Protein AF-A0A0G2JQD8-F1 (afdb_monomer)

pLDDT: mean 86.64, std 11.87, range [55.34, 97.69]

Mean predicted aligned error: 5.38 Å

Nearest PDB structures (foldseek):
  7pwe-assembly1_B  TM=8.877E-01  e=2.448E+00  Desulfotalea psychrophila LSv54
  1r7h-assembly1_B  TM=7.299E-01  e=1.991E+00  Corynebacterium ammoniagenes
  3gzd-assembly1_B  TM=5.661E-01  e=3.965E+00  Homo sapiens
  3gzd-assembly2_C  TM=5.639E-01  e=5.595E+00  Homo sapiens

Structure (mmCIF, N/CA/C/O backbone):
data_AF-A0A0G2JQD8-F1
#
_entry.id   AF-A0A0G2JQD8-F1
#
loop_
_atom_site.group_PDB
_atom_site.id
_atom_site.type_symbol
_atom_site.label_atom_id
_atom_site.label_alt_id
_atom_site.label_comp_id
_atom_site.label_asym_id
_atom_site.label_entity_id
_atom_site.label_seq_id
_atom_site.pdbx_PDB_ins_code
_atom_site.Cartn_x
_atom_site.Cartn_y
_atom_site.Cartn_z
_atom_site.occupancy
_atom_site.B_iso_or_equiv
_atom_site.auth_seq_id
_atom_site.auth_comp_id
_atom_site.auth_asym_id
_atom_site.auth_atom_id
_atom_site.pdbx_PDB_model_num
ATOM 1 N N . MET A 1 1 ? 2.438 -0.140 17.694 1.00 65.06 1 MET A N 1
ATOM 2 C CA . MET A 1 1 ? 2.531 -1.051 16.535 1.00 65.06 1 MET A CA 1
ATOM 3 C C . MET A 1 1 ? 1.682 -0.473 15.414 1.00 65.06 1 MET A C 1
ATOM 5 O O . MET A 1 1 ? 0.466 -0.570 15.499 1.00 65.06 1 MET A O 1
ATOM 9 N N . GLY A 1 2 ? 2.295 0.214 14.450 1.00 82.69 2 GLY A N 1
ATOM 10 C CA . GLY A 1 2 ? 1.625 0.670 13.224 1.00 82.69 2 GLY A CA 1
ATOM 11 C C . GLY A 1 2 ? 1.868 -0.327 12.090 1.00 82.69 2 GLY A C 1
ATOM 12 O O . GLY A 1 2 ? 2.854 -1.060 12.134 1.00 82.69 2 GLY A O 1
ATOM 13 N N . LEU A 1 3 ? 0.962 -0.393 11.114 1.00 90.94 3 LEU A N 1
ATOM 14 C CA . LEU A 1 3 ? 1.143 -1.222 9.922 1.00 90.94 3 LEU A CA 1
ATOM 15 C C . LEU A 1 3 ? 2.056 -0.485 8.935 1.00 90.94 3 LEU A C 1
ATOM 17 O O . LEU A 1 3 ? 1.733 0.624 8.524 1.00 90.94 3 LEU A O 1
ATOM 21 N N . GLU A 1 4 ? 3.160 -1.098 8.520 1.00 93.12 4 GLU A N 1
ATOM 22 C CA . GLU A 1 4 ? 3.988 -0.582 7.427 1.00 93.12 4 GLU A CA 1
ATOM 23 C C . GLU A 1 4 ? 3.752 -1.412 6.160 1.00 93.12 4 GLU A C 1
ATOM 25 O O . GLU A 1 4 ? 3.857 -2.640 6.177 1.00 93.12 4 GLU A O 1
ATOM 30 N N . LEU A 1 5 ? 3.421 -0.749 5.051 1.00 92.69 5 LEU A N 1
ATOM 31 C CA . LEU A 1 5 ? 3.173 -1.380 3.758 1.00 92.69 5 LEU A CA 1
ATOM 32 C C . LEU A 1 5 ? 4.283 -1.026 2.773 1.00 92.69 5 LEU A C 1
ATOM 34 O O . LEU A 1 5 ? 4.329 0.082 2.241 1.00 92.69 5 LEU A O 1
ATOM 38 N N . TYR A 1 6 ? 5.137 -2.006 2.494 1.00 92.25 6 TYR A N 1
ATOM 39 C CA . TYR A 1 6 ? 6.159 -1.944 1.455 1.00 92.25 6 TYR A CA 1
ATOM 40 C C . TYR A 1 6 ? 5.563 -2.449 0.143 1.00 92.25 6 TYR A C 1
ATOM 42 O O . TYR A 1 6 ? 5.287 -3.640 0.004 1.00 92.25 6 TYR A O 1
ATOM 50 N N . LEU A 1 7 ? 5.305 -1.547 -0.801 1.00 92.69 7 LEU A N 1
ATOM 51 C CA . LEU A 1 7 ? 4.565 -1.863 -2.021 1.00 92.69 7 LEU A CA 1
ATOM 52 C C . LEU A 1 7 ? 5.262 -1.289 -3.255 1.00 92.69 7 LEU A C 1
ATOM 54 O O . LEU A 1 7 ? 5.590 -0.107 -3.300 1.00 92.69 7 LEU A O 1
ATOM 58 N N . ASP A 1 8 ? 5.398 -2.110 -4.290 1.00 91.56 8 ASP A N 1
ATOM 59 C CA . ASP A 1 8 ? 5.693 -1.658 -5.648 1.00 91.56 8 ASP A CA 1
ATOM 60 C C . ASP A 1 8 ? 4.371 -1.461 -6.398 1.00 91.56 8 ASP A C 1
ATOM 62 O O . ASP A 1 8 ? 3.652 -2.419 -6.672 1.00 91.56 8 ASP A O 1
ATOM 66 N N . LEU A 1 9 ? 3.999 -0.223 -6.722 1.00 87.06 9 LEU A N 1
ATOM 67 C CA . LEU A 1 9 ? 2.709 0.047 -7.371 1.00 87.06 9 LEU A CA 1
ATOM 68 C C . LEU A 1 9 ? 2.673 -0.357 -8.855 1.00 87.06 9 LEU A C 1
ATOM 70 O O . LEU A 1 9 ? 1.601 -0.290 -9.459 1.00 87.06 9 LEU A O 1
ATOM 74 N N . LEU A 1 10 ? 3.791 -0.785 -9.450 1.00 89.81 10 LEU A N 1
ATOM 75 C CA . LEU A 1 10 ? 3.787 -1.387 -10.787 1.00 89.81 10 LEU A CA 1
ATOM 76 C C . LEU A 1 10 ? 3.145 -2.780 -10.754 1.00 89.81 10 LEU A C 1
ATOM 78 O O . LEU A 1 10 ? 2.405 -3.155 -11.666 1.00 89.81 10 LEU A O 1
ATOM 82 N N . SER A 1 11 ? 3.348 -3.509 -9.660 1.00 89.25 11 SER A N 1
ATOM 83 C CA . SER A 1 11 ? 2.698 -4.782 -9.391 1.00 89.25 11 SER A CA 1
ATOM 84 C C . SER A 1 11 ? 1.189 -4.622 -9.139 1.00 89.25 11 SER A C 1
ATOM 86 O O . SER A 1 11 ? 0.729 -3.951 -8.207 1.00 89.25 11 SER A O 1
ATOM 88 N N . GLN A 1 12 ? 0.375 -5.286 -9.966 1.00 93.56 12 GLN A N 1
ATOM 89 C CA . GLN A 1 12 ? -1.084 -5.324 -9.819 1.00 93.56 12 GLN A CA 1
ATOM 90 C C . GLN A 1 12 ? -1.561 -5.788 -8.419 1.00 93.56 12 GLN A C 1
ATOM 92 O O . GLN A 1 12 ? -2.437 -5.118 -7.862 1.00 93.56 12 GLN A O 1
ATOM 97 N N . PRO A 1 13 ? -1.015 -6.857 -7.798 1.00 94.25 13 PRO A N 1
ATOM 98 C CA . PRO A 1 13 ? -1.427 -7.254 -6.448 1.00 94.25 13 PRO A CA 1
ATOM 99 C C . PRO A 1 13 ? -1.060 -6.220 -5.374 1.00 94.25 13 PRO A C 1
ATOM 101 O O . PRO A 1 13 ? -1.844 -6.000 -4.453 1.00 94.25 13 PRO A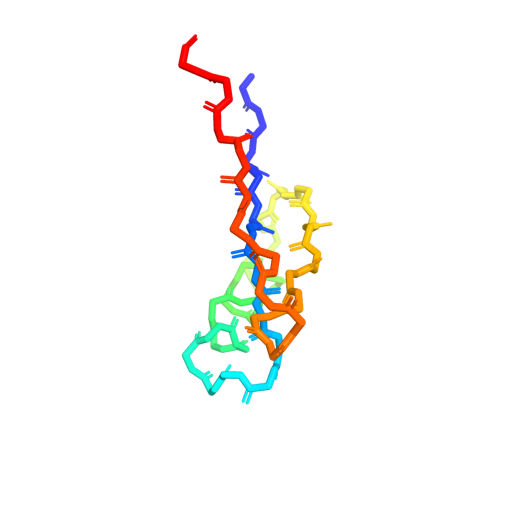 O 1
ATOM 104 N N . CYS A 1 14 ? 0.062 -5.510 -5.502 1.00 94.56 14 CYS A N 1
ATOM 105 C CA . CYS A 1 14 ? 0.434 -4.455 -4.556 1.00 94.56 14 CYS A CA 1
ATOM 106 C C . CYS A 1 14 ? -0.556 -3.280 -4.592 1.00 94.56 14 CYS A C 1
ATOM 108 O O . CYS A 1 14 ? -0.946 -2.755 -3.547 1.00 94.56 14 CYS A O 1
ATOM 110 N N . ARG A 1 15 ? -1.052 -2.916 -5.783 1.00 95.62 15 ARG A N 1
ATOM 111 C CA . ARG A 1 15 ? -2.141 -1.935 -5.921 1.00 95.62 15 ARG A CA 1
ATOM 112 C C . ARG A 1 15 ? -3.433 -2.409 -5.260 1.00 95.62 15 ARG A C 1
ATOM 114 O O . ARG A 1 15 ? -4.112 -1.599 -4.635 1.00 95.62 15 ARG A O 1
ATOM 121 N N . ALA A 1 16 ? -3.775 -3.693 -5.377 1.00 96.94 16 ALA A N 1
ATOM 122 C CA . ALA A 1 16 ? -4.958 -4.251 -4.723 1.00 96.94 16 ALA A CA 1
ATOM 123 C C . ALA A 1 16 ? -4.865 -4.141 -3.192 1.00 96.94 16 ALA A C 1
ATOM 125 O O . ALA A 1 16 ? -5.825 -3.706 -2.559 1.00 96.94 16 ALA A O 1
ATOM 126 N N . VAL A 1 17 ? -3.697 -4.435 -2.609 1.00 95.75 17 VA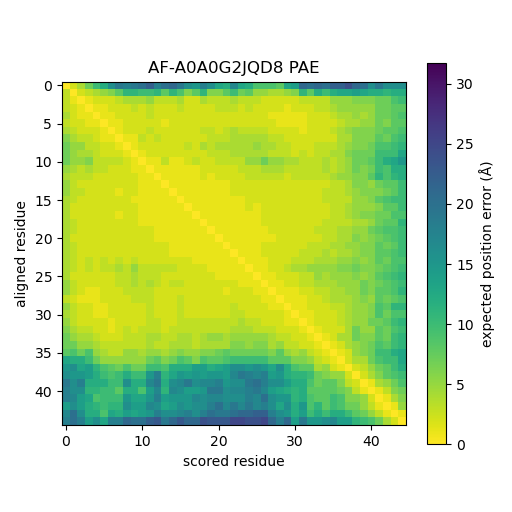L A N 1
ATOM 127 C CA . VAL A 1 17 ? -3.447 -4.276 -1.165 1.00 95.75 17 VAL A CA 1
ATOM 128 C C . VAL A 1 17 ? -3.543 -2.809 -0.737 1.00 95.75 17 VAL A C 1
ATOM 130 O O . VAL A 1 17 ? -4.225 -2.508 0.241 1.00 95.75 17 VAL A O 1
ATOM 133 N N . TYR A 1 18 ? -2.940 -1.882 -1.492 1.00 95.44 18 TYR A N 1
ATOM 134 C CA . TYR A 1 18 ? -3.057 -0.444 -1.218 1.00 95.44 18 TYR A CA 1
ATOM 135 C C . TYR A 1 18 ? -4.518 0.027 -1.238 1.00 95.44 18 TYR A C 1
ATOM 137 O O . TYR A 1 18 ? -4.963 0.737 -0.335 1.00 95.44 18 TYR A O 1
ATOM 145 N N . ILE A 1 19 ? -5.283 -0.383 -2.256 1.00 96.75 19 ILE A N 1
ATOM 146 C C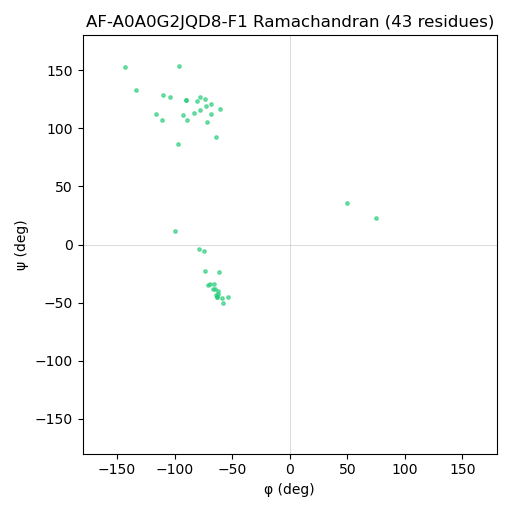A . ILE A 1 19 ? -6.702 -0.037 -2.380 1.00 96.75 19 ILE A CA 1
ATOM 147 C C . ILE A 1 19 ? -7.494 -0.627 -1.216 1.00 96.75 19 ILE A C 1
ATOM 149 O O . ILE A 1 19 ? -8.305 0.085 -0.633 1.00 96.75 19 ILE A O 1
ATOM 153 N N . PHE A 1 20 ? -7.255 -1.889 -0.858 1.00 96.50 20 PHE A N 1
ATOM 154 C CA . PHE A 1 20 ? -7.915 -2.546 0.267 1.00 96.50 20 PHE A CA 1
ATOM 155 C C . PHE A 1 20 ? -7.674 -1.789 1.573 1.00 96.50 20 PHE A C 1
ATOM 157 O O . PHE A 1 20 ? -8.631 -1.441 2.263 1.00 96.50 20 PHE A O 1
ATOM 164 N N . ALA A 1 21 ? -6.417 -1.473 1.881 1.00 95.81 21 ALA A N 1
ATOM 165 C CA . ALA A 1 21 ? -6.072 -0.781 3.113 1.00 95.81 21 ALA A CA 1
ATOM 166 C C . ALA A 1 21 ? -6.688 0.626 3.163 1.00 95.81 21 ALA A C 1
ATOM 168 O O . ALA A 1 21 ? -7.310 0.999 4.155 1.00 95.81 21 ALA A O 1
ATOM 169 N N . LYS A 1 22 ? -6.615 1.367 2.050 1.00 94.44 22 LYS A N 1
ATOM 170 C CA . LYS A 1 22 ? -7.197 2.709 1.929 1.00 94.44 22 LYS A CA 1
ATOM 171 C C . LYS A 1 22 ? -8.726 2.713 1.995 1.00 94.44 22 LYS A C 1
ATOM 173 O O . LYS A 1 22 ? -9.304 3.634 2.552 1.00 94.44 22 LYS A O 1
ATOM 178 N N . LYS A 1 23 ? -9.393 1.723 1.395 1.00 97.69 23 LYS A N 1
ATOM 179 C CA . LYS A 1 23 ? -10.864 1.636 1.355 1.00 97.69 23 LYS A CA 1
ATOM 180 C C . LYS A 1 23 ? -11.488 1.234 2.683 1.00 97.69 23 LYS A C 1
ATOM 182 O O . LYS A 1 23 ? -12.661 1.518 2.883 1.00 97.69 23 LYS A O 1
ATOM 187 N N . ASN A 1 24 ? -10.724 0.574 3.544 1.00 96.81 24 ASN A N 1
ATOM 188 C CA . ASN A 1 24 ? -11.162 0.172 4.874 1.00 96.81 24 ASN A CA 1
ATOM 189 C C . ASN A 1 24 ? -10.658 1.128 5.971 1.00 96.81 24 ASN A C 1
ATOM 191 O O . ASN A 1 24 ? -10.734 0.770 7.141 1.00 96.81 24 ASN A O 1
ATOM 195 N N . ASP A 1 25 ? -10.115 2.299 5.605 1.00 94.94 25 ASP A N 1
ATOM 196 C CA . ASP A 1 25 ? -9.529 3.273 6.542 1.00 94.94 25 ASP A CA 1
ATOM 197 C C . ASP A 1 25 ? -8.522 2.642 7.523 1.00 94.94 25 ASP A C 1
ATOM 199 O O . ASP A 1 25 ? -8.408 3.021 8.689 1.00 94.94 25 ASP A O 1
ATOM 203 N N . ILE A 1 26 ? -7.765 1.649 7.047 1.00 95.44 26 ILE A N 1
ATOM 204 C CA . ILE A 1 26 ? -6.731 1.008 7.853 1.00 95.44 26 ILE A CA 1
ATOM 205 C C . ILE A 1 26 ? -5.567 2.003 7.966 1.00 95.44 26 ILE A C 1
ATOM 207 O O . ILE A 1 26 ? -5.065 2.454 6.936 1.00 95.44 26 ILE A O 1
ATOM 211 N 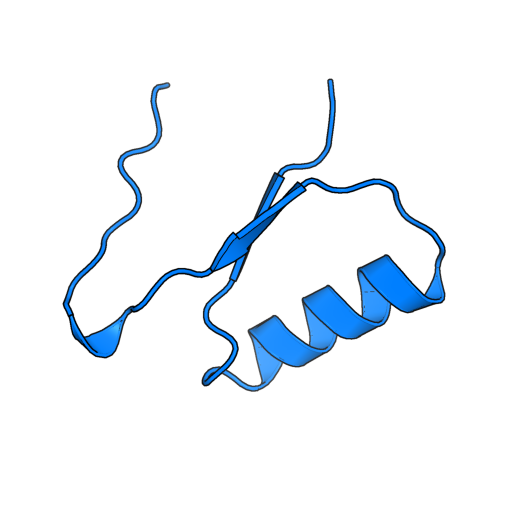N . PRO A 1 27 ? -5.108 2.363 9.177 1.00 93.62 27 PRO A N 1
ATOM 212 C CA . PRO A 1 27 ? -3.950 3.230 9.337 1.00 93.62 27 PRO A CA 1
ATOM 213 C C . PRO A 1 27 ? -2.673 2.458 8.991 1.00 93.62 27 PRO A C 1
ATOM 215 O O . PRO A 1 27 ? -2.345 1.462 9.639 1.00 93.62 27 PRO A O 1
ATOM 218 N N . PHE A 1 28 ? -1.944 2.922 7.977 1.00 94.31 28 PHE A N 1
ATOM 219 C CA . PHE A 1 28 ? -0.650 2.365 7.590 1.00 94.31 28 PHE A CA 1
ATOM 220 C C . PHE A 1 28 ? 0.324 3.445 7.124 1.00 94.31 28 PHE A C 1
ATOM 222 O O . PHE A 1 28 ? -0.080 4.467 6.568 1.00 94.31 28 PHE A O 1
ATOM 229 N N . GLU A 1 29 ? 1.616 3.180 7.287 1.00 94.31 29 GLU A N 1
ATOM 230 C CA . GLU A 1 29 ? 2.677 3.917 6.606 1.00 94.31 29 GLU A CA 1
ATOM 231 C C . GLU A 1 29 ? 3.004 3.244 5.274 1.00 94.31 29 GLU A C 1
ATOM 233 O O . GLU A 1 29 ? 3.302 2.052 5.214 1.00 94.31 29 GLU A O 1
ATOM 238 N N . LEU A 1 30 ? 2.932 4.008 4.184 1.00 92.19 30 LEU A N 1
ATOM 239 C CA . LEU A 1 30 ? 3.261 3.523 2.847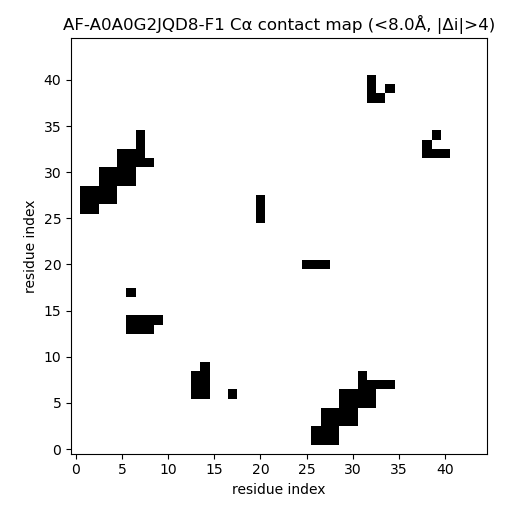 1.00 92.19 30 LEU A CA 1
ATOM 240 C C . LEU A 1 30 ? 4.747 3.741 2.556 1.00 92.19 30 LEU A C 1
ATOM 242 O O . LEU A 1 30 ? 5.218 4.877 2.551 1.00 92.19 30 LEU A O 1
ATOM 246 N N . ARG A 1 31 ? 5.456 2.669 2.203 1.00 91.44 31 ARG A N 1
ATOM 247 C CA . ARG A 1 31 ? 6.817 2.711 1.66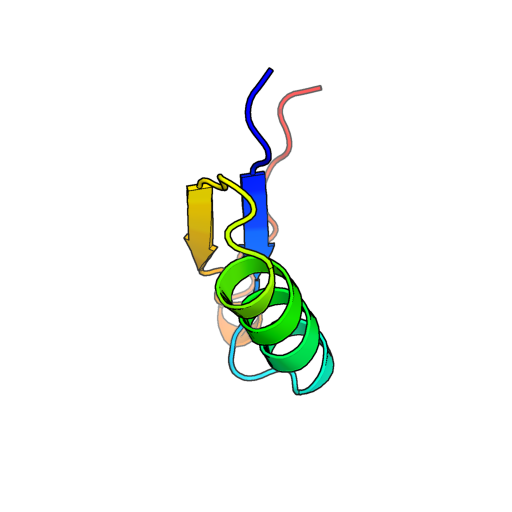2 1.00 91.44 31 ARG A CA 1
ATOM 248 C C . ARG A 1 31 ? 6.798 2.171 0.236 1.00 91.44 31 ARG A C 1
ATOM 250 O O . ARG A 1 31 ? 6.528 0.995 0.009 1.00 91.44 31 ARG A O 1
ATOM 257 N N . ILE A 1 32 ? 7.046 3.044 -0.737 1.00 89.75 32 ILE A N 1
ATOM 258 C CA . ILE A 1 32 ? 7.119 2.628 -2.141 1.00 89.75 32 ILE A CA 1
ATOM 259 C C . ILE A 1 32 ? 8.478 1.976 -2.383 1.00 89.75 32 ILE A C 1
ATOM 261 O O . ILE A 1 32 ? 9.506 2.571 -2.071 1.00 89.75 32 ILE A O 1
ATOM 265 N N . VAL A 1 33 ? 8.466 0.762 -2.929 1.00 89.56 33 VAL A N 1
ATOM 266 C CA . VAL A 1 33 ? 9.673 -0.007 -3.256 1.00 89.56 33 VAL A CA 1
ATOM 267 C C . VAL A 1 33 ? 9.807 -0.083 -4.770 1.00 89.56 33 VAL A C 1
ATOM 269 O O . VAL A 1 33 ? 8.856 -0.459 -5.449 1.00 89.56 33 VAL A O 1
ATOM 272 N N . ASP A 1 34 ? 10.978 0.268 -5.299 1.00 87.44 34 ASP A N 1
ATOM 273 C CA . ASP A 1 34 ? 11.283 0.172 -6.728 1.00 87.44 34 ASP A CA 1
ATOM 274 C C . ASP A 1 34 ? 12.034 -1.137 -7.014 1.00 87.44 34 ASP A C 1
ATOM 276 O O . ASP A 1 34 ? 13.265 -1.204 -7.027 1.00 87.44 34 ASP A O 1
ATOM 280 N N . LEU A 1 35 ? 11.271 -2.209 -7.242 1.00 83.19 35 LEU A N 1
ATOM 281 C CA . LEU A 1 35 ? 11.829 -3.539 -7.512 1.00 83.19 35 LEU A CA 1
ATOM 282 C C . LEU A 1 35 ? 12.686 -3.573 -8.790 1.00 83.19 35 LEU A C 1
ATOM 284 O O . LEU A 1 35 ? 13.569 -4.421 -8.904 1.00 83.19 35 LEU A O 1
ATOM 288 N N . ILE A 1 36 ? 12.467 -2.653 -9.739 1.00 83.12 36 ILE A N 1
ATOM 289 C CA . ILE A 1 36 ? 13.230 -2.586 -10.996 1.00 83.12 36 ILE A CA 1
ATOM 290 C C . ILE A 1 36 ? 14.670 -2.140 -10.730 1.00 83.12 36 ILE A C 1
ATOM 292 O O . ILE A 1 36 ? 15.595 -2.612 -11.389 1.00 83.12 36 ILE A O 1
ATOM 296 N N . LYS A 1 37 ? 14.879 -1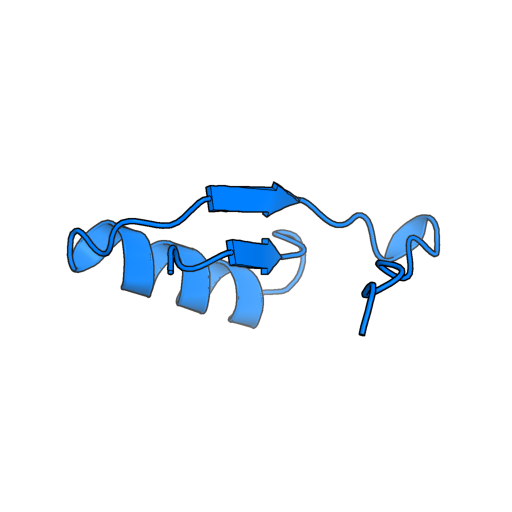.267 -9.741 1.00 81.88 37 LYS A N 1
ATOM 297 C CA . LYS A 1 37 ? 16.218 -0.830 -9.322 1.00 81.88 37 LYS A CA 1
ATOM 298 C C . LYS A 1 37 ? 16.945 -1.842 -8.435 1.00 81.88 37 LYS A C 1
ATOM 300 O O . LYS A 1 37 ? 18.110 -1.625 -8.114 1.00 81.88 37 LYS A O 1
ATOM 305 N N . GLY A 1 38 ? 16.289 -2.944 -8.067 1.00 74.00 38 GLY A N 1
ATOM 306 C CA . GLY A 1 38 ? 16.833 -3.921 -7.130 1.00 74.00 38 GLY A CA 1
ATOM 307 C C . GLY A 1 38 ? 16.800 -3.443 -5.677 1.00 74.00 38 GLY A C 1
ATOM 308 O O . GLY A 1 38 ? 17.580 -3.948 -4.872 1.00 74.00 38 GLY A O 1
ATOM 309 N N . ASP A 1 39 ? 15.917 -2.495 -5.333 1.00 69.31 39 ASP A N 1
ATOM 310 C CA . ASP A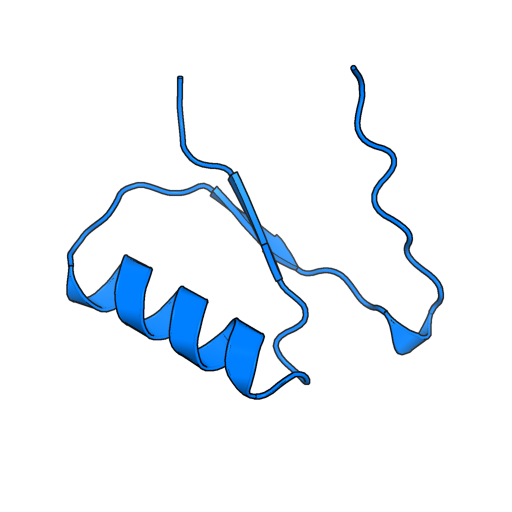 1 39 ? 15.645 -2.137 -3.940 1.00 69.31 39 ASP A CA 1
ATOM 311 C C . ASP A 1 39 ? 15.025 -3.349 -3.232 1.00 69.31 39 ASP A C 1
ATOM 313 O O . ASP A 1 39 ? 13.816 -3.582 -3.260 1.00 69.31 39 ASP A O 1
ATOM 317 N N . VAL A 1 40 ? 15.874 -4.162 -2.611 1.00 67.31 40 VAL A N 1
ATOM 318 C CA . VAL A 1 40 ? 15.446 -5.130 -1.607 1.00 67.31 40 VAL A CA 1
ATOM 319 C C . VAL A 1 40 ? 15.352 -4.382 -0.278 1.00 67.31 40 VAL A C 1
ATOM 321 O O . VAL A 1 40 ? 16.378 -3.924 0.230 1.00 67.31 40 VAL A O 1
ATOM 324 N N . PRO A 1 41 ? 14.148 -4.205 0.296 1.00 65.00 41 PRO A N 1
ATOM 325 C CA . PRO A 1 41 ? 14.028 -3.553 1.589 1.00 65.00 41 PRO A CA 1
ATOM 326 C C . PRO A 1 41 ? 14.801 -4.377 2.623 1.00 65.00 41 PRO A C 1
ATOM 328 O O . PRO A 1 41 ? 14.497 -5.544 2.867 1.00 65.00 41 PRO A O 1
ATOM 331 N N . CYS A 1 42 ? 15.839 -3.777 3.204 1.00 63.72 42 CYS A N 1
ATOM 332 C CA . CYS A 1 42 ? 16.562 -4.373 4.316 1.00 63.72 42 CYS A CA 1
ATOM 333 C C . CYS A 1 42 ? 15.646 -4.300 5.541 1.00 63.72 42 CYS A C 1
ATOM 335 O O . CYS A 1 42 ? 15.414 -3.214 6.071 1.00 63.72 42 CYS A O 1
ATOM 337 N N . PHE A 1 43 ? 15.068 -5.433 5.942 1.00 60.03 43 PHE A N 1
ATOM 338 C CA . PHE A 1 43 ? 14.255 -5.512 7.152 1.00 60.03 43 PHE A CA 1
ATOM 339 C C . PHE A 1 43 ? 15.189 -5.574 8.368 1.00 60.03 43 PHE A C 1
ATOM 341 O O . PHE A 1 43 ? 15.932 -6.553 8.491 1.00 60.03 43 PHE A O 1
ATOM 348 N N . PRO A 1 44 ? 15.190 -4.573 9.268 1.00 61.75 44 PRO A N 1
ATOM 349 C CA . PRO A 1 44 ? 15.791 -4.758 10.577 1.00 61.75 44 PRO A CA 1
ATOM 350 C C . PRO A 1 44 ? 14.916 -5.764 11.337 1.00 61.75 44 PRO A C 1
ATOM 352 O O . PRO A 1 44 ? 13.741 -5.496 11.590 1.00 61.75 44 PRO A O 1
ATOM 355 N N . GLY A 1 45 ? 15.470 -6.952 11.589 1.00 55.34 45 GLY A N 1
ATOM 356 C CA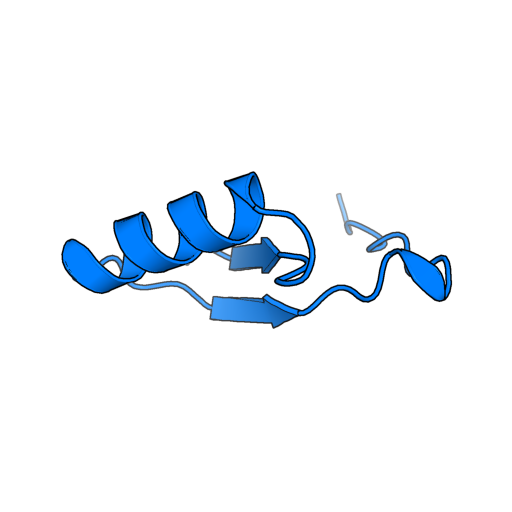 . GLY A 1 45 ? 14.863 -7.973 12.447 1.00 55.34 45 GLY A CA 1
ATOM 357 C C . GLY A 1 45 ? 14.929 -7.600 13.920 1.00 55.34 45 GLY A C 1
ATOM 358 O O . GLY A 1 45 ? 15.883 -6.883 14.300 1.00 55.34 45 GLY A O 1
#

Secondary structure (DSSP, 8-state):
--EEEEE-TTSHHHHHHHHHHHHTT--EEEEE--GGGT-------

InterPro domains:
  IPR004045 Glutathione S-transferase, N-terminal [PS50404] (1-45)
  IPR036249 Thioredoxin-like superfamily [SSF52833] (3-39)
  IPR051369 Glutathione S-transferase Theta [PTHR43917] (1-39)

Sequence (45 aa):
MGLELYLDLLSQPCRAVYIFAKKNDIPFELRIVDLIKGDVPCFPG

Radius of gyration: 11.23 Å; Cα contacts (8 Å, |Δi|>4): 43; chains: 1; bounding box: 28×12×28 Å

Solvent-accessible surface area (backbone atoms only — not comparable to full-atom values): 2936 Å² total; per-residue (Å²): 140,81,47,74,46,79,32,35,74,86,44,68,68,39,41,50,51,53,49,52,37,62,75,66,71,52,78,62,49,82,41,80,40,52,65,90,82,63,56,70,82,82,76,87,127

Organism: Homo sapiens (NCBI:txid9606)

Foldseek 3Di:
DAAEQEAAPVDPVSVVVVCVCVVVVRGYHYDHADVVVVPDPDDDD